Protein AF-R0K4W1-F1 (afdb_monomer)

pLDDT: mean 79.97, std 11.93, range [52.41, 90.38]

Secondary structure (DSSP, 8-state):
---HHHHHHHT-HHHHHHHHHHHH-S-HHHHHHHHTTSHHHHHHHHHHHHHHS----------

Mean predicted aligned error: 8.19 Å

InterPro domains:
  IPR048371 Zinc finger HIT domain-containing protein 3, C-terminal domain [PF21373] (1-52)

Radius of gyration: 14.81 Å; Cα contacts (8 Å, |Δi|>4): 28; chains: 1; bounding box: 25×46×30 Å

Sequence (63 aa):
GESEELKGLLLNPHLRQLLLTVDEAEEKSSLMKKYMQEPLFVEFADCCLRIVEPPEKENILPE

Structure (mmCIF, N/CA/C/O backbone):
data_AF-R0K4W1-F1
#
_entry.id   AF-R0K4W1-F1
#
loop_
_atom_site.group_PDB
_atom_site.id
_atom_site.type_symbol
_atom_site.label_atom_id
_atom_site.label_alt_id
_atom_site.label_comp_id
_atom_site.label_asym_id
_atom_site.label_entity_id
_atom_site.label_seq_id
_atom_site.pdbx_PDB_ins_code
_atom_site.Cartn_x
_atom_site.Cartn_y
_atom_site.Cartn_z
_atom_site.occupancy
_atom_site.B_iso_or_equiv
_atom_site.auth_seq_id
_atom_site.auth_comp_id
_atom_site.auth_asym_id
_atom_site.auth_atom_id
_atom_site.pdbx_PDB_model_num
ATOM 1 N N . GLY A 1 1 ? 14.592 -1.980 -15.052 1.00 53.06 1 GLY A N 1
ATOM 2 C CA . GLY A 1 1 ? 13.871 -2.423 -13.855 1.00 53.06 1 GLY A CA 1
ATOM 3 C C . GLY A 1 1 ? 12.959 -1.301 -13.498 1.00 53.06 1 GLY A C 1
ATOM 4 O O . GLY A 1 1 ? 13.486 -0.262 -13.169 1.00 53.06 1 GLY A O 1
ATOM 5 N N . GLU A 1 2 ? 11.660 -1.464 -13.699 1.00 52.41 2 GLU A N 1
ATOM 6 C CA . GLU A 1 2 ? 10.653 -0.429 -13.472 1.00 52.41 2 GLU A CA 1
ATOM 7 C C . GLU A 1 2 ? 9.299 -1.093 -13.711 1.00 52.41 2 GLU A C 1
ATOM 9 O O . GLU A 1 2 ? 8.901 -1.294 -14.853 1.00 52.41 2 GLU A O 1
ATOM 14 N N . SER A 1 3 ? 8.618 -1.505 -12.644 1.00 67.25 3 SER A N 1
ATOM 15 C CA . SER A 1 3 ? 7.240 -1.976 -12.764 1.00 67.25 3 SER A CA 1
ATOM 16 C C . SER A 1 3 ? 6.363 -0.767 -13.090 1.00 67.25 3 SER A C 1
ATOM 18 O O . SER A 1 3 ? 6.006 0.005 -12.200 1.00 67.25 3 SER A O 1
ATOM 20 N N . GLU A 1 4 ? 6.066 -0.556 -14.374 1.00 76.88 4 GLU A N 1
ATOM 21 C CA . GLU A 1 4 ? 5.162 0.506 -14.843 1.00 76.88 4 GLU A CA 1
ATOM 22 C C . GLU A 1 4 ? 3.792 0.407 -14.160 1.00 76.88 4 GLU A C 1
ATOM 24 O O . GLU A 1 4 ? 3.199 1.424 -13.805 1.00 76.88 4 GLU A O 1
ATOM 29 N N . GLU A 1 5 ? 3.360 -0.818 -13.861 1.00 77.69 5 GLU A N 1
ATOM 30 C CA . GLU A 1 5 ? 2.160 -1.117 -13.079 1.00 77.69 5 GLU A CA 1
ATOM 31 C C . GLU A 1 5 ? 2.241 -0.530 -11.661 1.00 77.69 5 GLU A C 1
ATOM 33 O O . GLU A 1 5 ? 1.344 0.200 -11.240 1.00 77.69 5 GLU A O 1
ATOM 38 N N . LEU A 1 6 ? 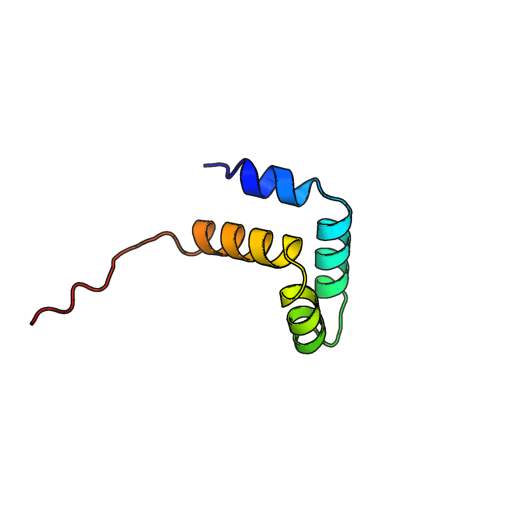3.363 -0.729 -10.954 1.00 82.81 6 LEU A N 1
ATOM 39 C CA . LEU A 1 6 ? 3.589 -0.142 -9.627 1.00 82.81 6 LEU A CA 1
ATOM 40 C C . LEU A 1 6 ? 3.568 1.391 -9.691 1.00 82.81 6 LEU A C 1
ATOM 42 O O . LEU A 1 6 ? 2.975 2.043 -8.833 1.00 82.81 6 LEU A O 1
ATOM 46 N N . LYS A 1 7 ? 4.189 1.985 -10.719 1.00 82.50 7 LYS A N 1
ATOM 47 C CA . LYS A 1 7 ? 4.163 3.442 -10.918 1.00 82.50 7 LYS A CA 1
ATOM 48 C C . LYS A 1 7 ? 2.743 3.952 -11.165 1.00 82.50 7 LYS A C 1
ATOM 50 O O . LYS A 1 7 ? 2.380 4.980 -10.601 1.00 82.50 7 LYS A O 1
ATOM 55 N N . GLY A 1 8 ? 1.944 3.240 -11.959 1.00 84.69 8 GLY A N 1
ATOM 56 C CA . GLY A 1 8 ? 0.536 3.561 -12.196 1.00 84.69 8 GLY A CA 1
ATOM 57 C C . GLY A 1 8 ? -0.288 3.531 -10.909 1.00 84.69 8 GLY A C 1
ATOM 58 O O . GLY A 1 8 ? -1.011 4.483 -10.613 1.00 84.69 8 GLY A O 1
ATOM 59 N N . LEU A 1 9 ? -0.103 2.494 -10.090 1.00 85.06 9 LEU A N 1
ATOM 60 C CA . LEU A 1 9 ?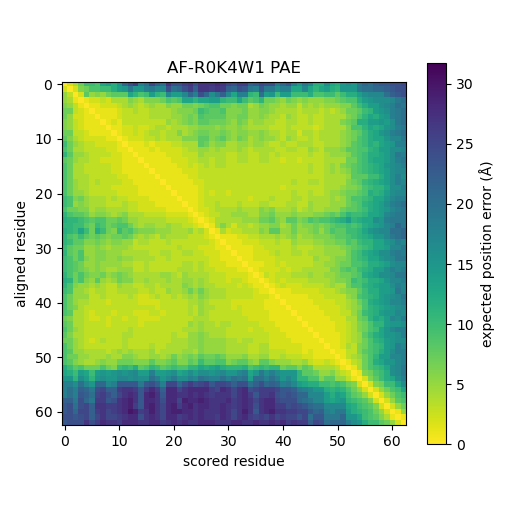 -0.745 2.377 -8.780 1.00 85.06 9 LEU A CA 1
ATOM 61 C C . LEU A 1 9 ? -0.324 3.525 -7.845 1.00 85.06 9 LEU A C 1
ATOM 63 O O . LEU A 1 9 ? -1.173 4.167 -7.229 1.00 85.06 9 LEU A O 1
ATOM 67 N N . LEU A 1 10 ? 0.965 3.873 -7.813 1.00 85.25 10 LEU A N 1
ATOM 68 C CA . LEU A 1 10 ? 1.504 4.985 -7.017 1.00 85.25 10 LEU A CA 1
ATOM 69 C C . LEU A 1 10 ? 1.073 6.380 -7.497 1.00 85.25 10 LEU A C 1
ATOM 71 O O . LEU A 1 10 ? 1.251 7.350 -6.757 1.00 85.25 10 LEU A O 1
ATOM 75 N N . LEU A 1 11 ? 0.538 6.534 -8.711 1.00 86.38 11 LEU A N 1
ATOM 76 C CA . LEU A 1 11 ? -0.070 7.792 -9.168 1.00 86.38 11 LEU A CA 1
ATOM 77 C C . LEU A 1 11 ? -1.490 7.981 -8.626 1.00 86.38 11 LEU A C 1
ATOM 79 O O . LEU A 1 11 ? -2.021 9.091 -8.678 1.00 86.38 11 LEU A O 1
ATOM 83 N N . ASN A 1 12 ? -2.091 6.928 -8.075 1.00 86.44 12 ASN A N 1
ATOM 84 C CA . ASN A 1 12 ? -3.446 6.969 -7.565 1.00 86.44 12 ASN A CA 1
ATOM 85 C C . ASN A 1 12 ? -3.480 7.706 -6.207 1.00 86.44 12 ASN A C 1
ATOM 87 O O . ASN A 1 12 ? -2.829 7.267 -5.251 1.00 86.44 12 ASN A O 1
ATOM 91 N N . PRO A 1 13 ? -4.213 8.831 -6.079 1.00 88.06 13 PRO A N 1
ATOM 92 C CA . PRO A 1 13 ? -4.218 9.630 -4.853 1.00 88.06 13 PRO A CA 1
ATOM 93 C C . PRO A 1 13 ? -4.763 8.849 -3.654 1.00 88.06 13 PRO A C 1
ATOM 95 O O . PRO A 1 13 ? -4.252 9.002 -2.548 1.00 88.06 13 PRO A O 1
ATOM 98 N N . HIS A 1 14 ? -5.734 7.960 -3.881 1.00 88.06 14 HIS A N 1
ATOM 99 C CA . HIS A 1 14 ? -6.281 7.088 -2.844 1.00 88.06 14 HIS A CA 1
ATOM 100 C C . HIS A 1 14 ? -5.210 6.177 -2.252 1.00 88.06 14 HIS A C 1
ATOM 102 O O . HIS A 1 14 ? -5.044 6.141 -1.037 1.00 88.06 14 HIS A O 1
ATOM 108 N N . LEU A 1 15 ? -4.418 5.514 -3.099 1.00 87.19 15 LEU A N 1
ATOM 109 C CA . LEU A 1 15 ? -3.351 4.636 -2.632 1.00 87.19 15 LEU A CA 1
ATOM 110 C C . LEU A 1 15 ? -2.300 5.405 -1.825 1.00 87.19 15 LEU A C 1
ATOM 112 O O . LEU A 1 15 ? -1.875 4.939 -0.773 1.00 87.19 15 LEU A O 1
ATOM 116 N N . ARG A 1 16 ? -1.920 6.611 -2.266 1.00 88.75 16 ARG A N 1
ATOM 117 C CA . ARG A 1 16 ? -1.000 7.465 -1.497 1.00 88.75 16 ARG A CA 1
ATOM 118 C C . ARG A 1 16 ? -1.552 7.817 -0.125 1.00 88.75 16 ARG A C 1
ATOM 120 O O . ARG A 1 16 ? -0.805 7.771 0.845 1.00 88.75 16 ARG A O 1
ATOM 127 N N . GLN A 1 17 ? -2.839 8.155 -0.037 1.00 89.38 17 GLN A N 1
ATOM 128 C CA . GLN A 1 17 ? -3.473 8.421 1.252 1.00 89.38 17 GLN A CA 1
ATOM 129 C C . GLN A 1 17 ? -3.490 7.179 2.139 1.00 89.38 17 GLN A C 1
ATOM 131 O O . GLN A 1 17 ? -3.186 7.297 3.321 1.00 89.38 17 GLN A O 1
ATOM 136 N N . LEU A 1 18 ? -3.784 5.998 1.588 1.00 88.06 18 LEU A N 1
ATOM 137 C CA . LEU A 1 18 ? -3.714 4.744 2.340 1.00 88.06 18 LEU A CA 1
ATOM 138 C C . LEU A 1 18 ? -2.305 4.523 2.893 1.00 88.06 18 LEU A C 1
ATOM 140 O O . LEU A 1 18 ? -2.156 4.292 4.087 1.00 88.06 18 LEU A O 1
ATOM 144 N N . LEU A 1 19 ? -1.274 4.670 2.057 1.00 87.31 19 LEU A N 1
ATOM 145 C CA . LEU A 1 19 ? 0.123 4.505 2.465 1.00 87.31 19 LEU A CA 1
ATOM 146 C C . LEU A 1 19 ? 0.533 5.497 3.554 1.00 87.31 19 LEU A C 1
ATOM 148 O O . LEU A 1 19 ? 1.109 5.076 4.551 1.00 87.31 19 LEU A O 1
ATOM 152 N N . LEU A 1 20 ? 0.187 6.778 3.404 1.00 89.88 20 LEU A N 1
ATOM 153 C CA . LEU A 1 20 ? 0.421 7.797 4.432 1.00 89.88 20 LEU A CA 1
ATOM 154 C C . LEU A 1 20 ? -0.301 7.450 5.735 1.00 89.88 20 LEU A C 1
ATOM 156 O O . LEU A 1 20 ? 0.292 7.505 6.805 1.00 89.88 20 LEU A O 1
ATOM 160 N N . THR A 1 21 ? -1.553 7.000 5.646 1.00 89.44 21 THR A N 1
ATOM 161 C CA . THR A 1 21 ? -2.321 6.629 6.838 1.00 89.44 21 THR A CA 1
ATOM 162 C C . THR A 1 21 ? -1.711 5.412 7.536 1.00 89.44 21 THR A C 1
ATOM 164 O O . THR A 1 21 ? -1.654 5.397 8.758 1.00 89.44 21 THR A O 1
ATOM 167 N N . VAL A 1 22 ? -1.220 4.400 6.803 1.00 87.69 22 VAL A N 1
ATOM 168 C CA . VAL A 1 22 ? -0.475 3.271 7.406 1.00 87.69 22 VAL A CA 1
ATOM 169 C C . VAL A 1 22 ? 0.829 3.750 8.038 1.00 87.69 22 VAL A C 1
ATOM 171 O O . VAL A 1 22 ? 1.212 3.251 9.097 1.00 87.69 22 VAL A O 1
ATOM 174 N N . ASP A 1 23 ? 1.532 4.674 7.385 1.00 88.62 23 ASP A N 1
ATOM 175 C CA . ASP A 1 23 ? 2.816 5.181 7.859 1.00 88.62 23 ASP A CA 1
ATOM 176 C C . ASP A 1 23 ? 2.670 5.932 9.189 1.00 88.62 23 ASP A C 1
ATOM 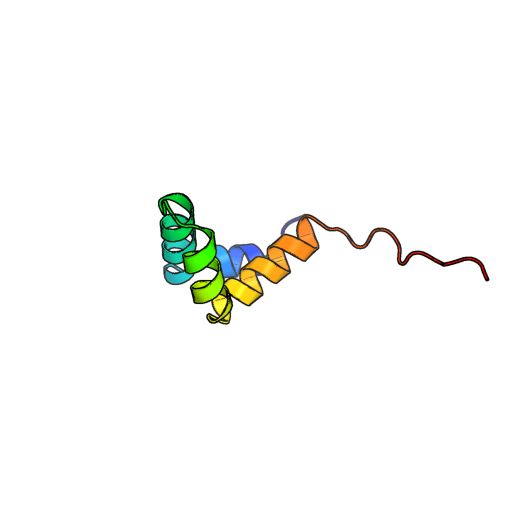178 O O . ASP A 1 23 ? 3.393 5.622 10.142 1.00 88.62 23 ASP A O 1
ATOM 182 N N . GLU A 1 24 ? 1.666 6.810 9.272 1.00 90.38 24 GLU A N 1
ATOM 183 C CA . GLU A 1 24 ? 1.326 7.625 10.445 1.00 90.38 24 GLU A CA 1
ATOM 184 C C . GLU A 1 24 ? 0.527 6.867 11.521 1.00 90.38 24 GLU A C 1
ATOM 186 O O . GLU A 1 24 ? 0.441 7.322 12.663 1.00 90.38 24 GLU A O 1
ATOM 191 N N . ALA A 1 25 ? -0.070 5.715 11.199 1.00 88.75 25 ALA A N 1
ATOM 192 C CA . ALA A 1 25 ? -0.885 4.970 12.152 1.00 88.75 25 ALA A CA 1
ATOM 193 C C . ALA A 1 25 ? -0.053 4.334 13.271 1.00 88.75 25 ALA A C 1
ATOM 195 O O . ALA A 1 25 ? 0.887 3.571 13.038 1.00 88.75 25 ALA A O 1
ATOM 196 N N . GLU A 1 26 ? -0.507 4.558 14.504 1.00 85.00 26 GLU A N 1
ATOM 197 C CA . GLU A 1 26 ? 0.013 3.897 15.702 1.00 85.00 26 GLU A CA 1
ATOM 198 C C . GLU A 1 26 ? -0.314 2.388 15.688 1.00 85.00 26 GLU A C 1
ATOM 200 O O . GLU A 1 26 ? 0.519 1.557 16.045 1.00 85.00 26 GLU A O 1
ATOM 205 N N . GLU A 1 27 ? -1.492 2.012 15.164 1.00 85.88 27 GLU A N 1
ATOM 206 C CA . GLU A 1 27 ? -1.950 0.619 15.069 1.00 85.88 27 GLU A CA 1
ATOM 207 C C . GLU A 1 27 ? -1.982 0.098 13.619 1.00 85.88 27 GLU A C 1
ATOM 209 O O . GLU A 1 27 ? -3.035 -0.156 13.020 1.00 85.88 27 GLU A O 1
ATOM 214 N N . LYS A 1 28 ? -0.791 -0.109 13.048 1.00 86.75 28 LYS A N 1
ATOM 215 C CA . LYS A 1 28 ? -0.618 -0.567 11.656 1.00 86.75 28 LYS A CA 1
ATOM 216 C C . LYS A 1 28 ? -1.310 -1.899 11.374 1.00 86.75 28 LYS A C 1
ATOM 218 O O . LYS A 1 28 ? -1.854 -2.073 10.294 1.00 86.75 28 LYS A O 1
ATOM 223 N N . SER A 1 29 ? -1.360 -2.821 12.337 1.00 84.06 29 SER A N 1
ATOM 224 C CA . SER A 1 29 ? -1.966 -4.149 12.147 1.00 84.06 29 SER A CA 1
ATOM 225 C C . SER A 1 29 ? -3.464 -4.107 11.834 1.00 84.06 29 SER A C 1
ATOM 227 O O . SER A 1 29 ? -3.919 -4.828 10.945 1.00 84.06 29 SER A O 1
ATOM 229 N N . SER A 1 30 ? -4.249 -3.279 12.529 1.00 87.38 30 SER A N 1
ATOM 230 C CA . SER A 1 30 ? -5.685 -3.165 12.228 1.00 87.38 30 SER A CA 1
ATOM 231 C C . SER A 1 30 ? -5.938 -2.378 10.956 1.00 87.38 30 SER A C 1
ATOM 233 O O . SER A 1 30 ? -6.823 -2.740 10.178 1.00 87.38 30 SER A O 1
ATOM 235 N N . LEU A 1 31 ? -5.138 -1.339 10.710 1.00 88.19 31 LEU A N 1
ATOM 236 C CA . LEU A 1 31 ? -5.231 -0.564 9.481 1.00 88.19 31 LEU A CA 1
ATOM 237 C C . LEU A 1 31 ? -4.903 -1.428 8.258 1.00 88.19 31 LEU A C 1
ATOM 239 O O . LEU A 1 31 ? -5.656 -1.441 7.290 1.00 88.19 31 LEU A O 1
ATOM 243 N N . MET A 1 32 ? -3.846 -2.237 8.357 1.00 85.69 32 MET A N 1
ATOM 244 C CA . MET A 1 32 ? -3.437 -3.184 7.326 1.00 85.69 32 MET A CA 1
ATOM 245 C C . MET A 1 32 ? -4.565 -4.166 7.020 1.00 85.69 32 MET A C 1
ATOM 247 O O . MET A 1 32 ? -4.919 -4.328 5.862 1.00 85.69 32 MET A O 1
ATOM 251 N N . LYS A 1 33 ? -5.212 -4.759 8.034 1.00 86.31 33 LYS A N 1
ATOM 252 C CA . LYS A 1 33 ? -6.366 -5.653 7.816 1.00 86.31 33 LYS A CA 1
ATOM 253 C C . LYS A 1 33 ? -7.501 -4.970 7.063 1.00 86.31 33 LYS A C 1
ATOM 255 O O . LYS A 1 33 ? -8.126 -5.596 6.212 1.00 86.31 33 LYS A O 1
ATOM 260 N N . LYS A 1 34 ? -7.766 -3.700 7.372 1.00 86.94 34 LYS A N 1
ATOM 261 C CA . LYS A 1 34 ? -8.798 -2.913 6.696 1.00 86.94 34 LYS A CA 1
ATOM 262 C C . LYS A 1 34 ? -8.418 -2.627 5.245 1.00 86.94 34 LYS A C 1
ATOM 264 O O . LYS A 1 34 ? -9.257 -2.765 4.365 1.00 86.94 34 LYS A O 1
ATOM 269 N N . TYR A 1 35 ? -7.163 -2.282 4.990 1.00 85.62 35 TYR A N 1
ATOM 270 C CA . TYR A 1 35 ? -6.677 -1.963 3.649 1.00 85.62 35 TYR A CA 1
ATOM 271 C C . TYR A 1 35 ? -6.444 -3.198 2.791 1.00 85.62 35 TYR A C 1
ATOM 273 O O . TYR A 1 35 ? -6.655 -3.144 1.591 1.00 85.62 35 TYR A O 1
ATOM 281 N N . MET A 1 36 ? -6.170 -4.353 3.388 1.00 85.00 36 MET A N 1
ATOM 282 C CA . MET A 1 36 ? -6.192 -5.636 2.686 1.00 85.00 36 MET A CA 1
ATOM 283 C C . MET A 1 36 ? -7.592 -6.033 2.181 1.00 85.00 36 MET A C 1
ATOM 285 O O . MET A 1 36 ? -7.709 -7.019 1.462 1.00 85.00 36 MET A O 1
ATOM 289 N N . GLN A 1 37 ? -8.658 -5.312 2.548 1.00 85.81 37 GLN 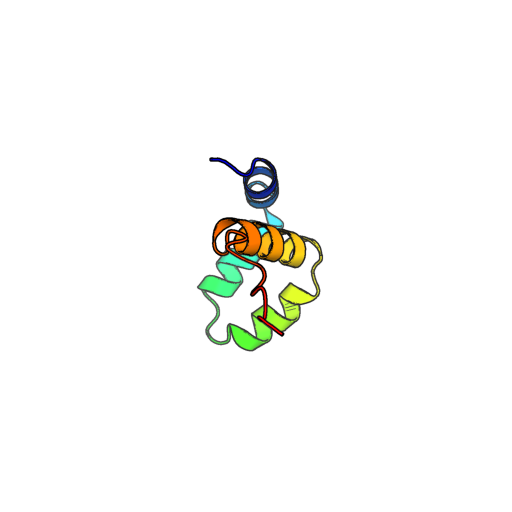A N 1
ATOM 290 C CA . GLN A 1 37 ? -9.979 -5.457 1.920 1.00 85.81 37 GLN A CA 1
ATOM 291 C C . GLN A 1 37 ? -10.155 -4.548 0.695 1.00 85.81 37 GLN A C 1
ATOM 293 O O . GLN A 1 37 ? -11.104 -4.730 -0.064 1.00 85.81 37 GLN A O 1
ATOM 298 N N . GLU A 1 38 ? -9.268 -3.570 0.493 1.00 86.31 38 GLU A N 1
ATOM 299 C CA . GLU A 1 38 ? -9.307 -2.691 -0.669 1.00 86.31 38 GLU A CA 1
ATOM 300 C C . GLU A 1 38 ? -8.530 -3.320 -1.832 1.00 86.31 38 GLU A C 1
ATOM 302 O O . GLU A 1 38 ? -7.323 -3.551 -1.705 1.00 86.31 38 GLU A O 1
ATOM 307 N N . PRO A 1 39 ? -9.168 -3.551 -2.993 1.00 85.75 39 PRO A N 1
ATOM 308 C CA . PRO A 1 39 ? -8.516 -4.208 -4.126 1.00 85.75 39 PRO A CA 1
ATOM 309 C C . PRO A 1 39 ? -7.273 -3.441 -4.598 1.00 85.75 39 PRO A C 1
ATOM 311 O O . PRO A 1 39 ? -6.248 -4.050 -4.881 1.00 85.75 39 PRO A O 1
ATOM 314 N N . LEU A 1 40 ? -7.319 -2.105 -4.560 1.00 85.62 40 LEU A N 1
ATOM 315 C CA . LEU A 1 40 ? -6.207 -1.236 -4.950 1.00 85.62 40 LEU A CA 1
ATOM 316 C C . LEU A 1 40 ? -4.953 -1.443 -4.083 1.00 85.62 40 LEU A C 1
ATOM 318 O O . LEU A 1 40 ? -3.831 -1.415 -4.585 1.00 85.62 40 LEU A 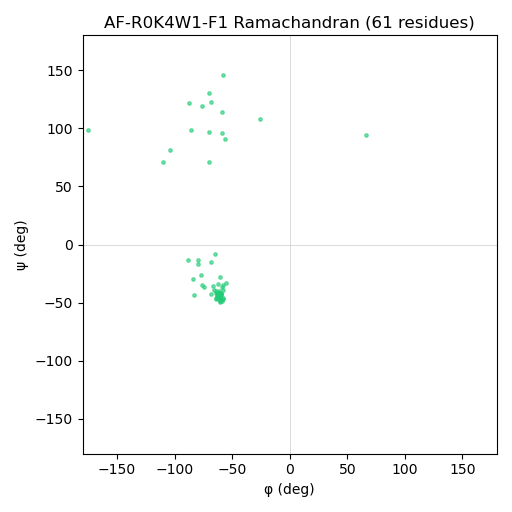O 1
ATOM 322 N N . PHE A 1 41 ? -5.135 -1.635 -2.775 1.00 88.00 41 PHE A N 1
ATOM 323 C CA . PHE A 1 41 ? -4.023 -1.849 -1.852 1.00 88.00 41 PHE A CA 1
ATOM 324 C C . PHE A 1 41 ? -3.471 -3.272 -1.970 1.00 88.00 41 PHE A C 1
ATOM 326 O O . PHE A 1 41 ? -2.261 -3.466 -1.875 1.00 88.00 41 PHE A O 1
ATOM 333 N N . VAL A 1 42 ? -4.339 -4.256 -2.224 1.00 88.44 42 VAL A N 1
ATOM 334 C CA . VAL A 1 42 ? -3.932 -5.644 -2.483 1.00 88.44 42 VAL A CA 1
ATOM 335 C C . VAL A 1 42 ? -3.103 -5.742 -3.764 1.00 88.44 42 VAL A C 1
ATOM 337 O O . VAL A 1 42 ? -2.032 -6.337 -3.727 1.00 88.44 42 VAL A O 1
ATOM 340 N N . GLU A 1 43 ? -3.532 -5.113 -4.863 1.00 87.31 43 GLU A N 1
ATOM 341 C CA . GLU A 1 43 ? -2.748 -5.058 -6.109 1.00 87.31 43 GLU A CA 1
ATOM 342 C C . GLU A 1 43 ? -1.392 -4.378 -5.899 1.00 87.31 43 GLU A C 1
ATOM 344 O O . GLU A 1 43 ? -0.363 -4.862 -6.367 1.00 87.31 43 GLU A O 1
ATOM 349 N N . PHE A 1 44 ? -1.363 -3.282 -5.138 1.00 88.19 44 PHE A N 1
ATOM 350 C CA . PHE A 1 44 ? -0.110 -2.618 -4.790 1.00 88.19 44 PHE A CA 1
ATOM 351 C C . PHE A 1 44 ? 0.822 -3.517 -3.973 1.00 88.19 44 PHE A C 1
ATOM 353 O O . PHE A 1 44 ? 2.017 -3.586 -4.273 1.00 88.19 44 PHE A O 1
ATOM 360 N N . ALA A 1 45 ? 0.291 -4.198 -2.956 1.00 87.62 45 ALA A N 1
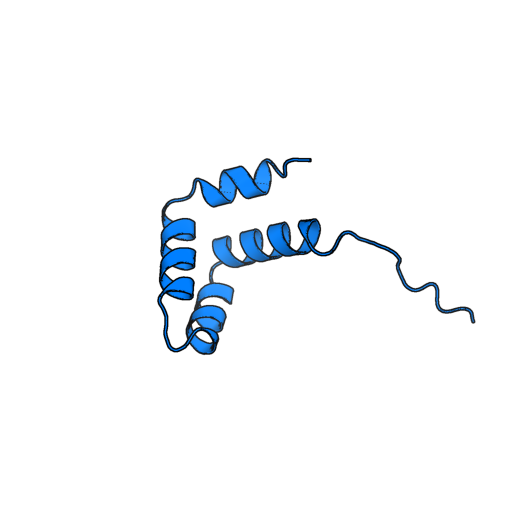ATOM 361 C CA . ALA A 1 45 ? 1.057 -5.119 -2.131 1.00 87.62 45 ALA A CA 1
ATOM 362 C C . ALA A 1 45 ? 1.601 -6.278 -2.974 1.00 87.62 45 ALA A C 1
ATOM 364 O O . ALA A 1 45 ? 2.781 -6.590 -2.863 1.00 87.62 45 ALA A O 1
ATOM 365 N N . ASP A 1 46 ? 0.792 -6.851 -3.866 1.00 86.75 46 ASP A N 1
ATOM 366 C CA . ASP A 1 46 ? 1.206 -7.924 -4.775 1.00 86.75 46 ASP A CA 1
ATOM 367 C C . ASP A 1 46 ? 2.324 -7.467 -5.726 1.00 86.75 46 ASP A C 1
ATOM 369 O O . ASP A 1 46 ? 3.357 -8.127 -5.840 1.00 86.75 46 ASP A O 1
ATOM 373 N N . CYS A 1 47 ? 2.191 -6.286 -6.341 1.00 85.75 47 CYS A N 1
ATOM 374 C CA . CYS A 1 47 ? 3.258 -5.701 -7.153 1.00 85.75 47 CYS A CA 1
ATOM 375 C C . CYS A 1 47 ? 4.538 -5.460 -6.343 1.00 85.75 47 CYS A C 1
ATOM 377 O O . CYS A 1 47 ? 5.627 -5.741 -6.840 1.00 85.75 47 CYS A O 1
ATOM 379 N N . CYS A 1 48 ? 4.430 -4.949 -5.112 1.00 86.00 48 CYS A N 1
ATOM 380 C CA . CYS A 1 48 ? 5.580 -4.774 -4.224 1.00 86.00 48 CYS A CA 1
ATOM 381 C C . CYS A 1 48 ? 6.254 -6.112 -3.924 1.00 86.00 4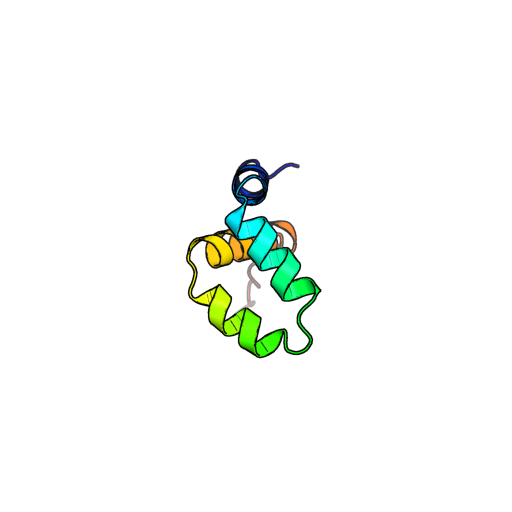8 CYS A C 1
ATOM 383 O O . CYS A 1 48 ? 7.468 -6.218 -4.089 1.00 86.00 48 CYS A O 1
ATOM 385 N N . LEU A 1 49 ? 5.470 -7.122 -3.538 1.00 84.69 49 LEU A N 1
ATOM 386 C CA . LEU A 1 49 ? 5.944 -8.463 -3.211 1.00 84.69 49 LEU A CA 1
ATOM 387 C C . LEU A 1 49 ? 6.683 -9.088 -4.395 1.00 84.69 49 LEU A C 1
ATOM 389 O O . LEU A 1 49 ? 7.806 -9.525 -4.219 1.00 84.69 49 LEU A O 1
ATOM 393 N N . ARG A 1 50 ? 6.159 -9.012 -5.623 1.00 80.69 50 ARG A N 1
ATOM 394 C CA . ARG A 1 50 ? 6.857 -9.524 -6.824 1.00 80.69 50 ARG A CA 1
ATOM 395 C C . ARG A 1 50 ? 8.205 -8.855 -7.110 1.00 80.69 50 ARG A C 1
ATOM 397 O O . ARG A 1 50 ? 9.053 -9.442 -7.776 1.00 80.69 50 ARG A O 1
ATOM 404 N N . ILE A 1 51 ? 8.379 -7.600 -6.692 1.00 81.25 51 ILE A N 1
ATOM 405 C CA . ILE A 1 51 ? 9.624 -6.849 -6.898 1.00 81.25 51 ILE A CA 1
ATOM 406 C C . ILE A 1 51 ? 10.646 -7.193 -5.812 1.00 81.25 51 ILE A C 1
ATOM 408 O O . ILE A 1 51 ? 11.827 -7.348 -6.117 1.00 81.25 51 ILE A O 1
ATOM 412 N N . VAL A 1 52 ? 10.206 -7.263 -4.551 1.00 80.88 52 VAL A N 1
ATOM 413 C CA . VAL A 1 52 ? 11.086 -7.499 -3.391 1.00 80.88 52 VAL A CA 1
ATOM 414 C C . VAL A 1 52 ? 11.368 -8.981 -3.150 1.00 80.88 52 VAL A C 1
ATOM 416 O O . VAL A 1 52 ? 12.452 -9.318 -2.686 1.00 80.88 52 VAL A O 1
ATOM 419 N N . GLU A 1 53 ? 10.426 -9.851 -3.506 1.00 74.94 53 GLU A N 1
ATOM 420 C CA . GLU A 1 53 ? 10.578 -11.297 -3.639 1.00 74.94 53 GLU A CA 1
ATOM 421 C C . GLU A 1 53 ? 10.640 -11.632 -5.134 1.00 74.94 53 GLU A C 1
ATOM 423 O O . GLU A 1 53 ? 9.632 -12.007 -5.744 1.00 74.94 53 GLU A O 1
ATOM 428 N N . PRO A 1 54 ? 11.817 -11.480 -5.772 1.00 63.88 54 PRO A N 1
ATOM 429 C CA . PRO A 1 54 ? 12.014 -12.072 -7.082 1.00 63.88 54 PRO A CA 1
ATOM 430 C C . PRO A 1 54 ? 11.777 -13.586 -6.960 1.00 63.88 54 PRO A C 1
ATOM 432 O O . PRO A 1 54 ? 12.114 -14.171 -5.928 1.00 63.88 54 PRO A O 1
ATOM 435 N N . PRO A 1 55 ? 11.223 -14.248 -7.989 1.00 61.50 55 PRO A N 1
ATOM 436 C CA . PRO A 1 55 ? 11.007 -15.688 -7.978 1.00 61.50 55 PRO A CA 1
ATOM 437 C C . PRO A 1 55 ? 12.354 -16.426 -8.064 1.00 61.50 55 PRO A C 1
ATOM 439 O O . PRO A 1 55 ? 12.700 -17.005 -9.091 1.00 61.50 55 PRO A O 1
ATOM 442 N N . GLU A 1 56 ? 13.159 -16.404 -7.004 1.00 58.31 56 GLU A N 1
ATOM 443 C CA . GLU A 1 56 ? 14.286 -17.313 -6.864 1.00 58.31 56 GLU A CA 1
ATOM 444 C C . GLU A 1 56 ? 13.796 -18.617 -6.250 1.00 58.31 56 GLU A C 1
ATOM 446 O O . GLU A 1 56 ? 13.680 -18.773 -5.039 1.00 58.31 56 GLU A O 1
ATOM 451 N N . LYS A 1 57 ? 13.588 -19.564 -7.168 1.00 55.50 57 LYS A N 1
ATOM 452 C CA . LYS A 1 57 ? 13.604 -21.009 -6.956 1.00 55.50 57 LYS A CA 1
ATOM 453 C C . LYS A 1 57 ? 12.475 -21.500 -6.063 1.00 55.50 57 LYS A C 1
ATOM 455 O O . LYS A 1 57 ? 12.604 -21.656 -4.853 1.00 55.50 57 LYS A O 1
ATOM 460 N N . GLU A 1 58 ? 11.405 -21.898 -6.748 1.00 53.69 58 GLU A N 1
ATOM 461 C CA . GLU A 1 58 ? 10.758 -23.180 -6.481 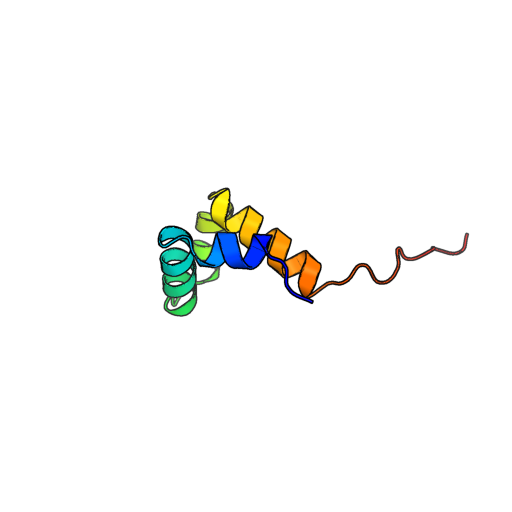1.00 53.69 58 GLU A CA 1
ATOM 462 C C . GLU A 1 58 ? 11.807 -24.130 -5.876 1.00 53.69 58 GLU A C 1
ATOM 464 O O . GLU A 1 58 ? 12.790 -24.490 -6.532 1.00 53.69 58 GLU A O 1
ATOM 469 N N . ASN A 1 59 ? 11.680 -24.407 -4.576 1.00 55.62 59 ASN A N 1
ATOM 470 C CA . ASN A 1 59 ? 12.448 -25.452 -3.926 1.00 55.62 59 ASN A CA 1
ATOM 471 C C . ASN A 1 59 ? 12.094 -26.733 -4.678 1.00 55.62 59 ASN A C 1
ATOM 473 O O . ASN A 1 59 ? 11.074 -27.357 -4.393 1.00 55.62 59 ASN A O 1
ATOM 477 N N . ILE A 1 60 ? 12.927 -27.100 -5.651 1.00 55.03 60 ILE A N 1
ATOM 478 C CA . ILE A 1 60 ? 13.056 -28.475 -6.102 1.00 55.03 60 ILE A CA 1
ATOM 479 C C . ILE A 1 60 ? 13.419 -29.285 -4.858 1.00 55.03 60 ILE A C 1
ATOM 481 O O . ILE A 1 60 ? 14.578 -29.377 -4.466 1.00 55.03 60 ILE A O 1
ATOM 485 N N . LEU A 1 61 ? 12.400 -29.786 -4.165 1.00 58.34 61 LEU A N 1
ATOM 486 C CA . LEU A 1 61 ? 12.549 -30.835 -3.171 1.00 58.34 61 LEU A CA 1
ATOM 487 C C . LEU A 1 61 ? 13.168 -32.018 -3.929 1.00 58.34 61 LEU A C 1
ATOM 489 O O . LEU A 1 61 ? 12.519 -32.514 -4.852 1.00 58.34 61 LEU A O 1
ATOM 493 N N . PRO A 1 62 ? 14.411 -32.439 -3.639 1.00 56.12 62 PRO A N 1
ATOM 494 C CA . PRO A 1 62 ? 14.875 -33.703 -4.173 1.00 56.12 62 PRO A CA 1
ATOM 495 C C . PRO A 1 62 ? 14.059 -34.804 -3.482 1.00 56.12 62 PRO A C 1
ATOM 497 O O . PRO A 1 62 ? 14.005 -34.841 -2.250 1.00 56.12 62 PR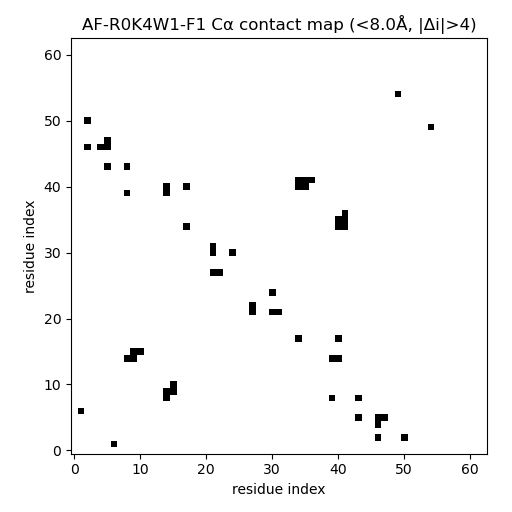O A O 1
ATOM 500 N N . GLU A 1 63 ? 13.376 -35.622 -4.288 1.00 57.44 63 GLU A N 1
ATOM 501 C CA . GLU A 1 63 ? 12.767 -36.895 -3.869 1.00 57.44 63 GLU A CA 1
ATOM 502 C C . GLU A 1 63 ? 13.795 -37.846 -3.238 1.00 57.44 63 GLU A C 1
ATOM 504 O O . GLU A 1 63 ? 14.968 -37.852 -3.688 1.00 57.44 63 GLU A O 1
#

Solvent-accessible surface area (backbone atoms only — not comparable to full-atom values): 3897 Å² total; per-residue (Å²): 140,76,62,63,66,52,53,55,50,65,66,34,67,68,54,47,51,52,53,50,50,48,70,73,39,90,60,40,70,63,51,47,60,58,41,64,71,35,68,71,52,40,53,50,50,51,52,49,45,55,66,77,52,58,93,76,62,84,78,77,71,81,128

Organism: Anas platyrhynchos (NCBI:txid8839)

Nearest PDB structures (foldseek):
  5l85-assembly1_A  TM=8.768E-01  e=2.178E-04  Homo sapiens
  7qdw-assembly1_A  TM=9.042E-01  e=8.475E-01  Plasmodium falciparum 3D7

Foldseek 3Di:
DDPVQLVVLVVDVVLVVLVVCCVPDPCNPVSVVVCCVPVSSVSNVVVVCCVVDPPDDDPPPPD